Protein AF-A0A8J2PJQ1-F1 (afdb_monomer)

Solvent-accessible surface area (backbone atoms only — not comparable to full-atom values): 4803 Å² total; per-residue (Å²): 139,84,81,88,78,72,59,68,84,63,59,81,41,82,42,67,30,62,43,71,74,45,48,28,69,84,70,50,71,41,71,49,76,50,81,45,81,45,60,62,56,83,53,66,72,58,35,50,54,48,42,78,75,37,53,60,49,56,69,69,57,54,49,49,55,52,30,53,51,51,29,53,54,51,51,55,64,48,46,94

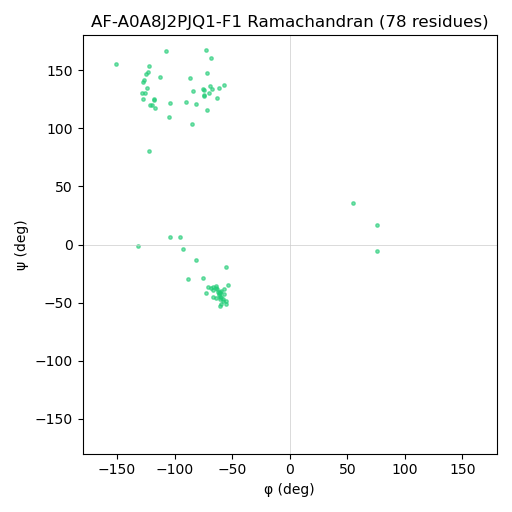Nearest PDB structures (foldseek):
  9bq2-assembly1_A  TM=9.449E-01  e=7.613E-07  Homo sapiens
  1win-assembly1_A  TM=8.452E-01  e=3.519E-07  Mus musculus
  2bs2-assembly1_B  TM=4.431E-01  e=6.431E+00  Wolinella succinogenes
  8rj8-assembly1_C  TM=3.007E-01  e=9.460E+00  Bacillus cereus

Sequence (80 aa):
MVTDVQRLSLEVMTVIPKCEHVETAHGVPLTVTGVAQIKVMRAEDLLRTAAEQFLGVPVNQLKSTVNQTLEGHLRAILGT

Secondary structure (DSSP, 8-state):
----------S-EEE--EEEEEEPTTS-EEEEE--EEE----SHHHHHHHHHHHTTS-HHHHHHHHHHHHHHHHHHHHH-

Organism: NCBI:txid39272

Foldseek 3Di:
DDDDAWDDDQDKDKAWAWDFQQQACVRDGDIDIDIDIDGQDPDPVSVVVCCVVDTNNPPVVVSVVVSVVVNVVVSVVRHD

Radius of gyration: 16.48 Å; Cα contacts (8 Å, |Δi|>4): 92; chains: 1; bounding box: 31×25×54 Å

Structure (mmCIF, N/CA/C/O backbone):
data_AF-A0A8J2PJQ1-F1
#
_entry.id   AF-A0A8J2PJQ1-F1
#
loop_
_atom_site.group_PDB
_atom_site.id
_atom_site.type_symbol
_atom_site.label_atom_id
_atom_site.label_alt_id
_atom_site.label_comp_id
_atom_site.label_asym_id
_atom_site.label_entity_id
_atom_site.label_seq_id
_atom_site.pdbx_PDB_ins_code
_atom_site.Cartn_x
_atom_site.Cartn_y
_atom_site.Cartn_z
_atom_site.occupancy
_atom_site.B_iso_or_equiv
_atom_site.auth_seq_id
_atom_site.auth_comp_id
_atom_site.auth_asym_id
_atom_site.auth_atom_id
_atom_site.pdbx_PDB_model_num
ATOM 1 N N . MET A 1 1 ? -13.409 14.331 31.698 1.00 47.09 1 MET A N 1
ATOM 2 C CA . MET A 1 1 ? -13.152 12.953 31.230 1.00 47.09 1 MET A CA 1
ATOM 3 C C . MET A 1 1 ? -12.840 13.060 29.749 1.00 47.09 1 MET A C 1
ATOM 5 O O . MET A 1 1 ? -13.713 13.494 29.014 1.00 47.09 1 MET A O 1
ATOM 9 N N . VAL A 1 2 ? -11.599 12.814 29.330 1.00 57.53 2 VAL A N 1
ATOM 10 C CA . VAL A 1 2 ? -11.227 12.817 27.907 1.00 57.53 2 VAL A CA 1
ATOM 11 C C . VAL A 1 2 ? -11.062 11.358 27.511 1.00 57.53 2 VAL A C 1
ATOM 13 O O . VAL A 1 2 ? -10.161 10.690 28.005 1.00 57.53 2 VAL A O 1
ATOM 16 N N . THR A 1 3 ? -11.979 10.842 26.701 1.00 67.00 3 THR A N 1
ATOM 17 C CA . THR A 1 3 ? -11.827 9.546 26.040 1.00 67.00 3 THR A CA 1
ATOM 18 C C . THR A 1 3 ? -11.041 9.781 24.759 1.00 67.00 3 THR A C 1
ATOM 20 O O . THR A 1 3 ? -11.575 10.321 23.793 1.00 67.00 3 THR A O 1
ATOM 23 N N . ASP A 1 4 ? -9.762 9.415 24.765 1.00 78.38 4 ASP A N 1
ATOM 24 C CA . ASP A 1 4 ? -8.976 9.346 23.537 1.00 78.38 4 ASP A CA 1
ATOM 25 C C . ASP A 1 4 ? -9.454 8.131 22.728 1.00 78.38 4 ASP A C 1
ATOM 27 O O . ASP A 1 4 ? -9.403 6.996 23.206 1.00 78.38 4 ASP A O 1
ATOM 31 N N . VAL A 1 5 ? -10.021 8.374 21.544 1.00 85.25 5 VAL A N 1
ATOM 32 C CA . VAL A 1 5 ? -10.584 7.330 20.677 1.00 85.25 5 VAL A CA 1
ATOM 33 C C . VAL A 1 5 ? -9.800 7.305 19.379 1.00 85.25 5 VAL A C 1
ATOM 35 O O . VAL A 1 5 ? -9.842 8.251 18.594 1.00 85.25 5 VAL A O 1
ATOM 38 N N . GLN A 1 6 ? -9.153 6.175 19.116 1.00 89.00 6 GLN A N 1
ATOM 39 C CA . GLN A 1 6 ? -8.476 5.923 17.853 1.00 89.00 6 GLN A CA 1
ATOM 40 C C . GLN A 1 6 ? -9.457 5.350 16.828 1.00 89.00 6 GLN A C 1
ATOM 42 O O . GLN A 1 6 ? -10.360 4.580 17.161 1.00 89.00 6 GLN A O 1
ATOM 47 N N . ARG A 1 7 ? -9.299 5.744 15.563 1.00 89.25 7 ARG A N 1
ATOM 48 C CA . ARG A 1 7 ? -10.180 5.335 14.464 1.00 89.25 7 ARG A CA 1
ATOM 49 C C . ARG A 1 7 ? -9.355 4.749 13.330 1.00 89.25 7 ARG A C 1
ATOM 51 O O . ARG A 1 7 ? -8.296 5.273 13.005 1.00 89.25 7 ARG A O 1
ATOM 58 N N . LEU A 1 8 ? -9.886 3.703 12.707 1.00 92.69 8 LEU A N 1
ATOM 59 C CA . LEU A 1 8 ? -9.389 3.143 11.456 1.00 92.69 8 LEU A CA 1
ATOM 60 C C . LEU A 1 8 ? -10.510 3.245 10.421 1.00 92.69 8 LEU A C 1
ATOM 62 O O . LEU A 1 8 ? -11.595 2.702 10.631 1.00 92.69 8 LEU A O 1
ATOM 66 N N . SER A 1 9 ? -10.270 3.962 9.322 1.00 90.56 9 SER A N 1
ATOM 67 C CA . SER A 1 9 ? -11.253 4.025 8.239 1.00 90.56 9 SER A CA 1
ATOM 68 C C . SER A 1 9 ? -11.257 2.716 7.450 1.00 90.56 9 SER A C 1
ATOM 70 O O . SER A 1 9 ? -10.205 2.212 7.058 1.00 90.56 9 SER A O 1
ATOM 72 N N . LEU A 1 10 ? -12.455 2.185 7.202 1.00 93.88 10 LEU A N 1
ATOM 73 C CA . LEU A 1 10 ? -12.692 1.022 6.336 1.00 93.88 10 LEU A CA 1
ATOM 74 C C . LEU A 1 10 ? -13.279 1.430 4.977 1.00 93.88 10 LEU A C 1
ATOM 76 O O . LEU A 1 10 ? -13.715 0.576 4.199 1.00 93.88 10 LEU A O 1
ATOM 80 N N . GLU A 1 11 ? -13.359 2.733 4.722 1.00 93.94 11 GLU A N 1
ATOM 81 C CA . GLU A 1 11 ? -13.851 3.272 3.464 1.00 93.94 11 GLU A CA 1
ATOM 82 C C . GLU A 1 11 ? -12.875 2.974 2.326 1.00 93.94 11 GLU A C 1
ATOM 84 O O . GLU A 1 11 ? -11.694 2.673 2.527 1.00 93.94 11 GLU A O 1
ATOM 89 N N . VAL A 1 12 ? -13.395 3.056 1.104 1.00 95.88 12 VAL A N 1
ATOM 90 C CA . VAL A 1 12 ? -12.557 2.971 -0.085 1.00 95.88 12 VAL A CA 1
ATOM 91 C C . VAL A 1 12 ? -11.700 4.232 -0.176 1.00 95.88 12 VAL A C 1
ATOM 93 O O . VAL A 1 12 ? -12.171 5.349 0.026 1.00 95.88 12 VAL A O 1
ATOM 96 N N . MET A 1 13 ? -10.429 4.041 -0.496 1.00 95.06 13 MET A N 1
ATOM 97 C CA . MET A 1 13 ? -9.436 5.087 -0.650 1.00 95.06 13 MET A CA 1
ATOM 98 C C . MET A 1 13 ? -8.809 4.998 -2.038 1.00 95.06 13 MET A C 1
ATOM 100 O O . MET A 1 13 ? -8.392 3.926 -2.472 1.00 95.06 13 MET A O 1
ATOM 104 N N . THR A 1 14 ? -8.675 6.141 -2.702 1.00 95.50 14 THR A N 1
ATOM 105 C CA . THR A 1 14 ? -7.893 6.257 -3.936 1.00 95.50 14 THR A CA 1
ATOM 106 C C . THR A 1 14 ? -6.418 6.463 -3.605 1.00 95.50 14 THR A C 1
ATOM 108 O O . THR A 1 14 ? -6.084 7.344 -2.805 1.00 95.50 14 THR A O 1
ATOM 111 N N . VAL A 1 15 ? -5.545 5.705 -4.263 1.00 95.69 15 VAL A N 1
ATOM 112 C CA . VAL A 1 15 ? -4.095 5.932 -4.314 1.00 95.69 15 VAL A CA 1
ATOM 113 C C . VAL A 1 15 ? -3.648 6.012 -5.774 1.00 95.69 15 VAL A C 1
ATOM 115 O O . VAL A 1 15 ? -4.245 5.385 -6.653 1.00 95.69 15 VAL A O 1
ATOM 118 N N . ILE A 1 16 ? -2.637 6.834 -6.041 1.00 95.19 16 ILE A N 1
ATOM 119 C CA . ILE A 1 16 ? -2.156 7.140 -7.392 1.00 95.19 16 ILE A CA 1
ATOM 120 C C . ILE A 1 16 ? -0.675 6.758 -7.433 1.00 95.19 16 ILE A C 1
ATOM 122 O O . ILE A 1 16 ? 0.177 7.629 -7.244 1.00 95.19 16 ILE A O 1
ATOM 126 N N . PRO A 1 17 ? -0.357 5.463 -7.601 1.00 94.88 17 PRO A N 1
ATOM 127 C CA . PRO A 1 17 ? 1.028 5.032 -7.642 1.00 94.88 17 PRO A CA 1
ATOM 128 C C . PRO A 1 17 ? 1.695 5.568 -8.904 1.00 94.88 17 PRO A C 1
ATOM 130 O O . PRO A 1 17 ? 1.137 5.483 -10.006 1.00 94.88 17 PRO A O 1
ATOM 133 N N . LYS A 1 18 ? 2.893 6.125 -8.736 1.00 93.62 18 LYS A N 1
ATOM 134 C CA . LYS A 1 18 ? 3.661 6.716 -9.826 1.00 93.62 18 LYS A CA 1
ATOM 135 C C . LYS A 1 18 ? 5.067 6.139 -9.837 1.00 93.62 18 LYS A C 1
ATOM 137 O O . LYS A 1 18 ? 5.760 6.099 -8.829 1.00 93.62 18 LYS A O 1
ATOM 142 N N . CYS A 1 19 ? 5.510 5.697 -11.002 1.00 90.62 19 CYS A N 1
ATOM 143 C CA . CYS A 1 19 ? 6.876 5.251 -11.223 1.00 90.62 19 CYS A CA 1
ATOM 144 C C . CYS A 1 19 ? 7.477 6.116 -12.323 1.00 90.62 19 CYS A C 1
ATOM 146 O O . CYS A 1 19 ? 6.946 6.156 -13.428 1.00 90.62 19 CYS A O 1
ATOM 148 N N . GLU A 1 20 ? 8.559 6.823 -12.014 1.00 90.50 20 GLU A N 1
ATOM 149 C CA . GLU A 1 20 ? 9.262 7.691 -12.960 1.00 90.50 20 GLU A CA 1
ATOM 150 C C . GLU 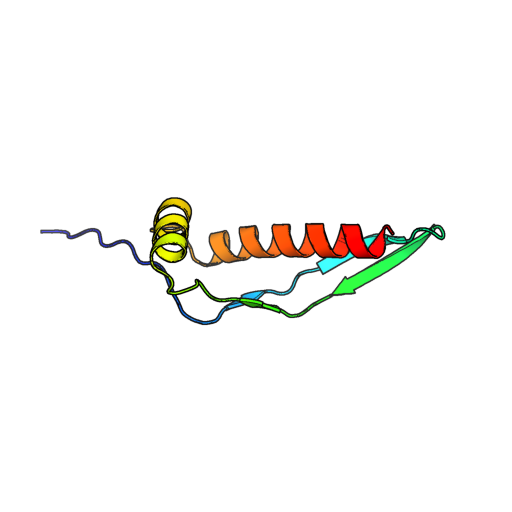A 1 20 ? 10.636 7.114 -13.268 1.00 90.50 20 GLU A C 1
ATOM 152 O O . GLU A 1 20 ? 11.292 6.589 -12.366 1.00 90.50 20 GLU A O 1
ATOM 157 N N . HIS A 1 21 ? 11.076 7.262 -14.518 1.00 85.56 21 HIS A N 1
ATOM 158 C CA . HIS A 1 21 ? 12.413 6.860 -14.966 1.00 85.56 21 HIS A CA 1
ATOM 159 C C . HIS A 1 21 ? 12.743 5.388 -14.671 1.00 85.56 21 HIS A C 1
ATOM 161 O O . HIS A 1 21 ? 13.878 5.056 -14.336 1.00 85.56 21 HIS A O 1
ATOM 167 N N . VAL A 1 22 ? 11.753 4.497 -14.770 1.00 87.12 22 VAL A N 1
ATOM 168 C CA . VAL A 1 22 ? 12.007 3.060 -14.647 1.00 87.12 22 VAL A CA 1
ATOM 169 C C . VAL A 1 22 ? 12.504 2.554 -15.992 1.00 87.12 22 VAL A C 1
ATOM 171 O O . VAL A 1 22 ? 11.811 2.694 -17.000 1.00 87.12 22 VAL A O 1
ATOM 174 N N . GLU A 1 23 ? 13.709 1.993 -16.013 1.00 87.19 23 GLU A N 1
ATOM 175 C CA . GLU A 1 23 ? 14.240 1.322 -17.194 1.00 87.19 23 GLU A CA 1
ATOM 176 C C . GLU A 1 23 ? 13.548 -0.027 -17.377 1.00 87.19 23 GLU A C 1
ATOM 178 O O . GLU A 1 23 ? 13.459 -0.837 -16.455 1.00 87.19 23 GLU A O 1
ATOM 183 N N . THR A 1 24 ? 13.046 -0.251 -18.585 1.00 85.31 24 THR A N 1
ATOM 184 C CA . THR A 1 24 ? 12.561 -1.567 -19.009 1.00 85.31 24 THR A CA 1
ATOM 185 C C . THR A 1 24 ? 13.717 -2.533 -19.246 1.00 85.31 24 THR A C 1
ATOM 187 O O . THR A 1 24 ? 14.861 -2.106 -19.407 1.00 85.31 24 THR A O 1
ATOM 190 N N . ALA A 1 25 ? 13.428 -3.830 -19.390 1.00 82.56 25 ALA A N 1
ATOM 191 C CA . ALA A 1 25 ? 14.433 -4.837 -19.755 1.00 82.56 25 ALA A CA 1
ATOM 192 C C . ALA A 1 25 ? 15.192 -4.532 -21.068 1.00 82.56 25 ALA A C 1
ATOM 194 O O . ALA A 1 25 ? 16.284 -5.048 -21.297 1.00 82.56 25 ALA A O 1
ATOM 195 N N . HIS A 1 26 ? 14.642 -3.667 -21.926 1.00 84.31 26 HIS A N 1
ATOM 196 C CA . HIS A 1 26 ? 15.272 -3.210 -23.167 1.00 84.31 26 HIS A CA 1
ATOM 197 C C . HIS A 1 26 ? 16.025 -1.873 -23.029 1.00 84.31 26 HIS A C 1
ATOM 199 O O . HIS A 1 26 ? 16.465 -1.320 -24.035 1.00 84.31 26 HIS A O 1
ATOM 205 N N . GLY A 1 27 ? 16.162 -1.333 -21.812 1.00 86.25 27 GLY A N 1
ATOM 206 C CA . GLY A 1 27 ? 16.862 -0.072 -21.542 1.00 86.25 27 GLY A CA 1
ATOM 207 C C . GLY A 1 27 ? 16.078 1.183 -21.933 1.00 86.25 27 GLY A C 1
ATOM 208 O O . GLY A 1 27 ? 16.657 2.257 -22.068 1.00 86.25 27 GLY A O 1
ATOM 209 N N . VAL A 1 28 ? 14.762 1.071 -22.146 1.00 89.62 28 VAL A N 1
ATOM 210 C CA . VAL A 1 28 ? 13.907 2.227 -22.461 1.00 89.62 28 VAL A CA 1
ATOM 211 C C . VAL A 1 28 ? 13.360 2.814 -21.156 1.00 89.62 28 VAL A C 1
ATOM 213 O O . VAL A 1 28 ? 12.690 2.073 -20.429 1.00 89.62 28 VAL A O 1
ATOM 216 N N . PRO A 1 29 ? 13.599 4.105 -20.851 1.00 89.88 29 PRO A N 1
ATOM 217 C CA . PRO A 1 29 ? 13.055 4.749 -19.662 1.00 89.88 29 PRO A CA 1
ATOM 218 C C . PRO A 1 29 ? 11.559 5.028 -19.836 1.00 89.88 29 PRO A C 1
ATOM 220 O O . PRO A 1 29 ? 11.142 5.667 -20.804 1.00 89.88 29 PRO A O 1
ATOM 223 N N . LEU A 1 30 ? 10.752 4.583 -18.874 1.00 90.19 30 LEU A N 1
ATOM 224 C CA . LEU A 1 30 ? 9.309 4.798 -18.849 1.00 90.19 30 LEU A CA 1
ATOM 225 C C . LEU A 1 30 ? 8.861 5.508 -17.571 1.00 90.19 30 LEU A C 1
ATOM 227 O O . LEU A 1 30 ? 9.408 5.310 -16.482 1.00 90.19 30 LEU A O 1
ATOM 231 N N . THR A 1 31 ? 7.801 6.300 -17.723 1.00 91.75 31 THR A N 1
ATOM 232 C CA . THR A 1 31 ? 7.040 6.875 -16.615 1.00 91.75 31 THR A CA 1
ATOM 233 C C . THR A 1 31 ? 5.614 6.354 -16.682 1.00 91.75 31 THR A C 1
ATOM 235 O O . THR A 1 31 ? 4.942 6.497 -17.703 1.00 91.75 31 THR A O 1
ATOM 238 N N . VAL A 1 32 ? 5.150 5.751 -15.591 1.00 90.94 32 VAL A N 1
ATOM 239 C CA . VAL A 1 32 ? 3.828 5.131 -15.482 1.00 90.94 32 VAL A CA 1
ATOM 240 C C . VAL A 1 32 ? 3.095 5.716 -14.286 1.00 90.94 32 VAL A C 1
ATOM 242 O O . VAL A 1 32 ? 3.624 5.759 -13.176 1.00 90.94 32 VAL A O 1
ATOM 245 N N . THR A 1 33 ? 1.852 6.129 -14.518 1.00 93.44 33 THR A N 1
ATOM 246 C CA . THR A 1 33 ? 0.924 6.573 -13.477 1.00 93.44 33 THR A CA 1
ATOM 247 C C . THR A 1 33 ? -0.274 5.638 -13.472 1.00 93.44 33 THR A C 1
ATOM 249 O O . THR A 1 33 ? -0.918 5.449 -14.504 1.00 93.44 33 THR A O 1
ATOM 252 N N . GLY A 1 34 ? -0.572 5.057 -12.315 1.00 91.44 34 GLY A N 1
ATOM 253 C CA . GLY A 1 34 ? -1.750 4.224 -12.102 1.00 91.44 34 GLY A CA 1
ATOM 254 C C . GLY A 1 34 ? -2.802 4.924 -11.248 1.00 91.44 34 GLY A C 1
ATOM 255 O O . GLY A 1 34 ? -2.533 5.917 -10.576 1.00 91.44 34 GLY A O 1
ATOM 256 N N . VAL A 1 35 ? -4.007 4.361 -11.232 1.00 95.50 35 VAL A N 1
ATOM 257 C CA . VAL A 1 35 ? -5.046 4.696 -10.253 1.00 95.50 35 VAL A CA 1
ATOM 258 C C . VAL A 1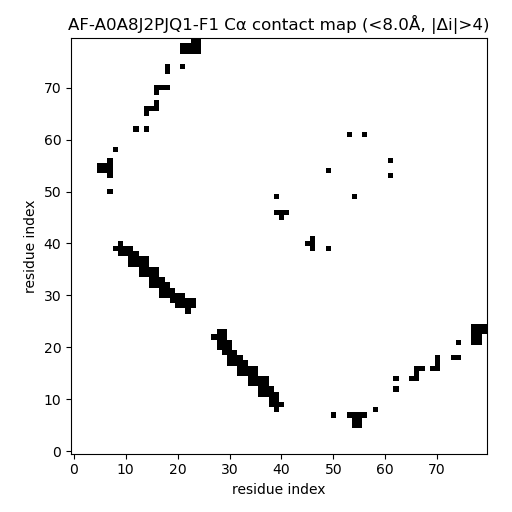 35 ? -5.508 3.393 -9.625 1.00 95.50 35 VAL A C 1
ATOM 260 O O . VAL A 1 35 ? -5.916 2.477 -10.336 1.00 95.50 35 VAL A O 1
ATOM 263 N N . ALA A 1 36 ? -5.455 3.308 -8.299 1.00 95.62 36 ALA A N 1
ATOM 264 C CA . ALA A 1 36 ? -5.915 2.143 -7.560 1.00 95.62 36 ALA A CA 1
ATOM 265 C C . ALA A 1 36 ? -6.908 2.549 -6.468 1.00 95.62 36 ALA A C 1
ATOM 267 O O . ALA A 1 36 ? -6.744 3.560 -5.784 1.00 95.62 36 ALA A O 1
ATOM 268 N N . GLN A 1 37 ? -7.948 1.735 -6.317 1.00 96.06 37 GLN A N 1
ATOM 269 C CA . GLN A 1 37 ? -8.921 1.833 -5.234 1.00 96.06 37 GLN A CA 1
ATOM 270 C C . GLN A 1 37 ? -8.617 0.730 -4.225 1.00 96.06 37 GLN A C 1
ATOM 27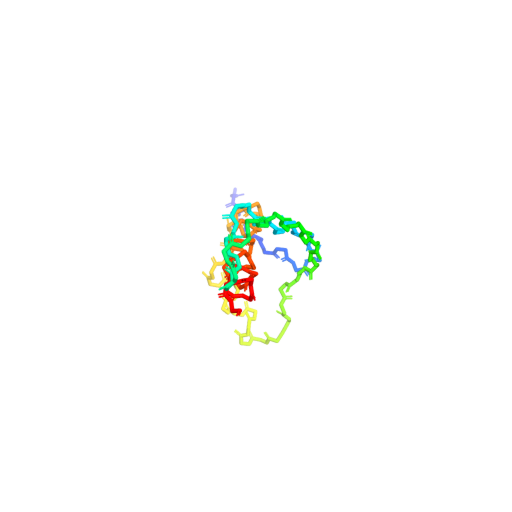2 O O . GLN A 1 37 ? -8.615 -0.449 -4.577 1.00 96.06 37 GLN A O 1
ATOM 277 N N . ILE A 1 38 ? -8.363 1.107 -2.978 1.00 94.88 38 ILE A N 1
ATOM 278 C CA . ILE A 1 38 ? -8.014 0.182 -1.896 1.00 94.88 38 ILE A CA 1
ATOM 279 C C . ILE A 1 38 ? -9.002 0.324 -0.741 1.00 94.88 38 ILE A C 1
ATOM 281 O O . ILE A 1 38 ? -9.588 1.384 -0.540 1.00 94.88 38 ILE A O 1
ATOM 285 N N . LYS A 1 39 ? -9.181 -0.735 0.045 1.00 95.44 39 LYS A N 1
ATOM 286 C CA . LYS A 1 39 ? -9.928 -0.694 1.307 1.00 95.44 39 LYS A CA 1
ATOM 287 C C . LYS A 1 39 ? -9.381 -1.735 2.272 1.00 95.44 39 LYS A C 1
ATOM 289 O O . LYS A 1 39 ? -8.851 -2.758 1.838 1.00 95.44 39 LYS A O 1
ATOM 294 N N . VAL A 1 40 ? -9.576 -1.508 3.565 1.00 95.19 40 VAL A N 1
ATOM 295 C CA . VAL A 1 40 ? -9.277 -2.514 4.588 1.00 95.19 40 VAL A CA 1
ATOM 296 C C . VAL A 1 40 ? -10.292 -3.657 4.480 1.00 95.19 40 VAL A C 1
ATOM 298 O O . VAL A 1 40 ? -11.503 -3.432 4.383 1.00 95.19 40 VAL A O 1
ATOM 301 N N . MET A 1 41 ? -9.803 -4.897 4.450 1.00 94.94 41 MET A N 1
ATOM 302 C CA . MET A 1 41 ? -10.662 -6.080 4.408 1.00 94.94 41 MET A CA 1
ATOM 303 C C . MET A 1 41 ? -11.352 -6.304 5.758 1.00 94.94 41 MET A C 1
ATOM 305 O O . MET A 1 41 ? -10.801 -6.006 6.809 1.00 94.94 41 MET A O 1
ATOM 309 N N . ARG A 1 42 ? -12.576 -6.844 5.723 1.00 93.25 42 ARG A N 1
ATOM 310 C CA . ARG A 1 42 ? -13.400 -7.076 6.924 1.00 93.25 42 ARG A CA 1
ATOM 311 C C . ARG A 1 42 ? -13.239 -8.470 7.535 1.00 93.25 42 ARG A C 1
ATOM 313 O O . ARG A 1 42 ? -13.872 -8.743 8.547 1.00 93.25 42 ARG A O 1
ATOM 320 N N . ALA A 1 43 ? -12.462 -9.354 6.907 1.00 96.62 43 ALA A N 1
ATOM 321 C CA . ALA A 1 43 ? -12.161 -10.663 7.482 1.00 96.62 43 ALA A CA 1
ATOM 322 C C . ALA A 1 43 ? -11.420 -10.465 8.811 1.00 96.62 43 ALA A C 1
ATOM 324 O O . ALA A 1 43 ? -10.517 -9.634 8.866 1.00 96.62 43 ALA A O 1
ATOM 325 N N . GLU A 1 44 ? -11.814 -11.193 9.856 1.00 94.31 44 GLU A N 1
ATOM 326 C CA . GLU A 1 44 ? -11.390 -10.918 11.236 1.00 94.31 44 GLU A CA 1
ATOM 327 C C . GLU A 1 44 ? -9.866 -10.888 11.394 1.00 94.31 44 GLU A C 1
ATOM 329 O O . GLU A 1 44 ? -9.328 -9.909 11.912 1.00 94.31 44 GLU A O 1
ATOM 334 N N . ASP A 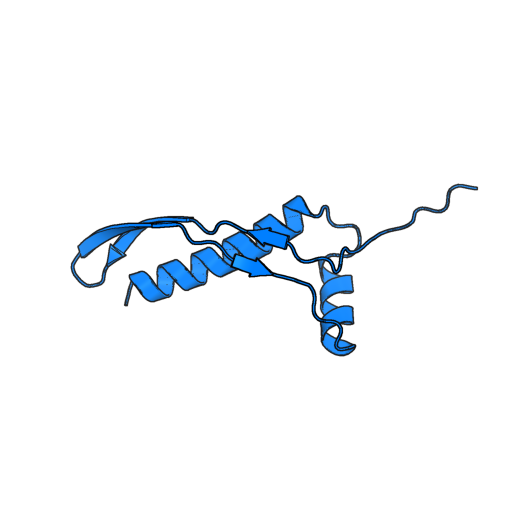1 45 ? -9.171 -11.895 10.861 1.00 95.88 45 ASP A N 1
ATOM 335 C CA . ASP A 1 45 ? -7.709 -11.985 10.936 1.00 95.88 45 ASP A CA 1
ATOM 336 C C . ASP A 1 45 ? -7.027 -10.797 10.242 1.00 95.88 45 ASP A C 1
ATOM 338 O O . ASP A 1 45 ? -6.120 -10.178 10.792 1.00 95.88 45 ASP A O 1
ATOM 342 N N . LEU A 1 46 ? -7.516 -10.409 9.060 1.00 95.31 46 LEU A N 1
ATOM 343 C CA . LEU A 1 46 ? -6.961 -9.289 8.294 1.00 95.31 46 LEU A CA 1
ATOM 344 C C . LEU A 1 46 ? -7.273 -7.936 8.938 1.00 95.31 46 LEU A C 1
ATOM 346 O O . LEU A 1 46 ? -6.446 -7.025 8.904 1.00 95.31 46 LEU A O 1
ATOM 350 N N . LEU A 1 47 ? -8.464 -7.794 9.519 1.00 95.81 47 LEU A N 1
ATOM 351 C CA . LEU A 1 47 ? -8.878 -6.580 10.210 1.00 95.81 47 LEU A CA 1
ATOM 352 C C . LEU A 1 47 ? -8.070 -6.385 11.496 1.00 95.81 47 LEU A C 1
ATOM 354 O O . LEU A 1 47 ? -7.692 -5.255 11.800 1.00 95.81 47 LEU A O 1
ATOM 358 N N . ARG A 1 48 ? -7.763 -7.473 12.214 1.00 95.94 48 ARG A N 1
ATOM 359 C CA . ARG A 1 48 ? -6.872 -7.460 13.379 1.00 95.94 48 ARG A CA 1
ATOM 360 C C . ARG A 1 48 ? -5.484 -6.961 12.996 1.00 95.94 48 ARG A C 1
ATOM 362 O O . ARG A 1 48 ? -5.020 -5.994 13.590 1.00 95.94 48 ARG A O 1
ATOM 369 N N . THR A 1 49 ? -4.877 -7.530 11.955 1.00 95.94 49 THR A N 1
ATOM 370 C CA . THR A 1 49 ? -3.564 -7.078 11.465 1.00 95.94 49 THR A CA 1
ATOM 371 C C . THR A 1 49 ? -3.595 -5.617 11.010 1.00 95.94 49 THR A C 1
ATOM 373 O O . THR A 1 49 ? -2.701 -4.839 11.337 1.00 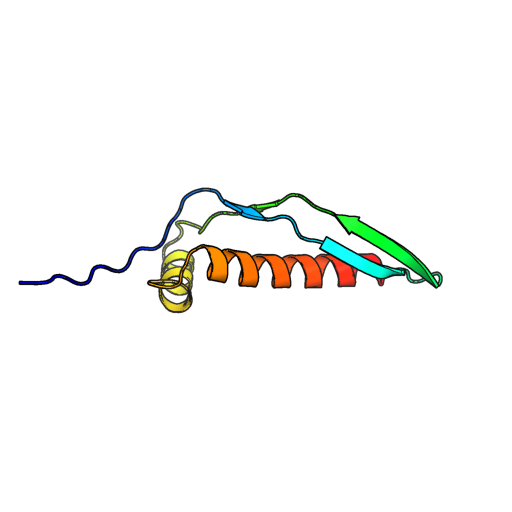95.94 49 THR A O 1
ATOM 376 N N . ALA A 1 50 ? -4.647 -5.198 10.301 1.00 95.06 50 ALA A N 1
ATOM 377 C CA . ALA A 1 50 ? -4.794 -3.807 9.881 1.00 95.06 50 ALA A CA 1
ATOM 378 C C . ALA A 1 50 ? -4.948 -2.847 11.073 1.00 95.06 50 ALA A C 1
ATOM 380 O O . ALA A 1 50 ? -4.406 -1.744 11.040 1.00 95.06 50 ALA A O 1
ATOM 381 N N . ALA A 1 51 ? -5.660 -3.252 12.127 1.00 94.94 51 ALA A N 1
ATOM 382 C CA . ALA A 1 51 ? -5.775 -2.473 13.353 1.00 94.94 51 ALA A CA 1
ATOM 383 C C . ALA A 1 51 ? -4.430 -2.383 14.089 1.00 94.94 51 ALA A C 1
ATOM 385 O O . ALA A 1 51 ? -4.027 -1.291 14.467 1.00 94.94 51 ALA A O 1
ATOM 386 N N . GLU A 1 52 ? -3.697 -3.486 14.228 1.00 94.94 52 GLU A N 1
ATOM 387 C CA . GLU A 1 52 ? -2.361 -3.486 14.843 1.00 94.94 52 GLU A CA 1
ATOM 388 C C . GLU A 1 52 ? -1.393 -2.539 14.123 1.00 94.94 52 GLU A C 1
ATOM 390 O O . GLU A 1 52 ? -0.603 -1.848 14.762 1.00 94.94 52 GLU A O 1
ATOM 395 N N . GLN A 1 53 ? -1.477 -2.479 12.794 1.00 93.88 53 GLN A N 1
ATOM 396 C CA . GLN A 1 53 ? -0.542 -1.713 11.977 1.00 93.88 53 GLN A CA 1
ATOM 397 C C . GLN A 1 53 ? -0.962 -0.251 11.758 1.00 93.88 53 GLN A C 1
ATOM 399 O O . GLN A 1 53 ? -0.100 0.609 11.572 1.00 93.88 53 GLN A O 1
ATOM 404 N N . PHE A 1 54 ? -2.267 0.047 11.754 1.00 94.81 54 PHE A N 1
ATOM 405 C CA . PHE A 1 54 ? -2.784 1.348 11.319 1.00 94.81 54 PHE A CA 1
ATOM 406 C C . PHE A 1 54 ? -3.801 2.009 12.262 1.00 94.81 54 PHE A C 1
ATOM 408 O O . PHE A 1 54 ? -4.258 3.116 11.965 1.00 94.81 54 PHE A O 1
ATOM 415 N N . LEU A 1 55 ? -4.186 1.399 13.389 1.00 94.44 55 LEU A N 1
ATOM 416 C CA . LEU A 1 55 ? -5.087 2.055 14.343 1.00 94.44 55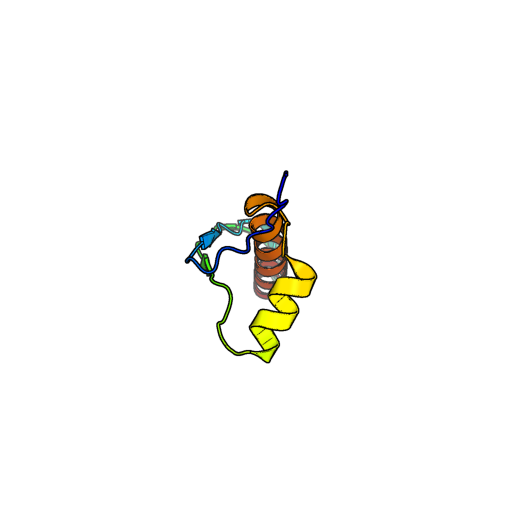 LEU A CA 1
ATOM 417 C C . LEU A 1 55 ? -4.420 3.312 14.922 1.00 94.44 55 LEU A C 1
ATOM 419 O O . LEU A 1 55 ? -3.294 3.274 15.407 1.00 94.44 55 LEU A O 1
ATOM 423 N N . GLY A 1 56 ? -5.107 4.453 14.822 1.00 90.56 56 GLY A N 1
ATOM 424 C CA . GLY A 1 56 ? -4.564 5.746 15.253 1.00 90.56 56 GLY A CA 1
ATOM 425 C C . GLY A 1 56 ? -3.533 6.355 14.292 1.00 90.56 56 GLY A C 1
ATOM 426 O O . GLY A 1 56 ? -3.152 7.510 14.475 1.00 90.56 56 GLY A O 1
ATOM 427 N N . VAL A 1 57 ? -3.129 5.639 13.238 1.00 92.31 57 VAL A N 1
ATOM 428 C CA . VAL A 1 57 ? -2.261 6.177 12.185 1.00 92.31 57 VAL A CA 1
ATOM 429 C C . VAL A 1 57 ? -3.078 7.111 11.282 1.00 92.31 57 VAL A C 1
ATOM 431 O O . VAL A 1 57 ? -4.178 6.749 10.849 1.00 92.31 57 VAL A O 1
ATOM 434 N N . PRO A 1 58 ? -2.569 8.311 10.941 1.00 93.12 58 PRO A N 1
ATOM 435 C CA . PRO A 1 58 ? -3.244 9.196 10.001 1.00 93.12 58 PRO A CA 1
ATOM 436 C C . PRO A 1 58 ? -3.478 8.513 8.648 1.00 93.12 58 PRO A C 1
ATOM 438 O O . PRO A 1 58 ? -2.572 7.903 8.079 1.00 93.12 58 PRO A O 1
ATOM 441 N N . VAL A 1 59 ? -4.670 8.689 8.070 1.00 91.19 59 VAL A N 1
ATOM 442 C CA . VAL A 1 59 ? -5.053 8.071 6.783 1.00 91.19 59 VAL A CA 1
ATOM 443 C C . VAL A 1 59 ? -4.049 8.374 5.664 1.00 91.19 59 VAL A C 1
ATOM 445 O O . VAL A 1 59 ? -3.782 7.520 4.823 1.00 91.19 59 VAL A O 1
ATOM 448 N N . ASN A 1 60 ? -3.448 9.567 5.658 1.00 92.94 60 ASN A N 1
ATOM 449 C CA . ASN A 1 60 ? -2.424 9.936 4.676 1.00 92.94 60 ASN A CA 1
ATOM 450 C C . ASN A 1 60 ? -1.159 9.074 4.790 1.00 92.94 60 ASN A C 1
ATOM 452 O O . ASN A 1 60 ? -0.557 8.736 3.774 1.00 92.94 60 ASN A O 1
ATOM 456 N N . GLN A 1 61 ? -0.775 8.691 6.008 1.00 94.25 61 GLN A N 1
ATOM 457 C CA . GLN A 1 61 ? 0.380 7.833 6.241 1.00 94.25 61 GLN A CA 1
ATOM 458 C C . GLN A 1 61 ? 0.084 6.390 5.819 1.00 94.25 61 GLN A C 1
ATOM 460 O O . GLN A 1 61 ? 0.897 5.805 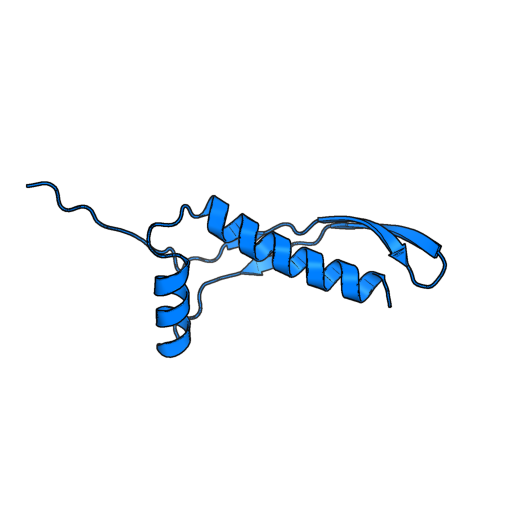5.112 1.00 94.25 61 GLN A O 1
ATOM 465 N N . LEU A 1 62 ? -1.114 5.870 6.121 1.00 94.19 62 LEU A N 1
ATOM 466 C CA . LEU A 1 62 ? -1.585 4.585 5.581 1.00 94.19 62 LEU A CA 1
ATOM 467 C C . LEU A 1 62 ? -1.543 4.588 4.046 1.00 94.19 62 LEU A C 1
ATOM 469 O O . LEU A 1 62 ? -0.960 3.689 3.440 1.00 94.19 62 LEU A O 1
ATOM 473 N N . LYS A 1 63 ? -2.120 5.616 3.405 1.00 94.75 63 LYS A N 1
ATOM 474 C CA . LYS A 1 63 ? -2.104 5.764 1.941 1.00 94.75 63 LYS A CA 1
ATOM 475 C C . LYS A 1 63 ? -0.683 5.774 1.390 1.00 94.75 63 LYS A C 1
ATOM 477 O O . LYS A 1 63 ? -0.444 5.120 0.384 1.00 94.75 63 LYS A O 1
ATOM 482 N N . SER A 1 64 ? 0.241 6.475 2.047 1.00 94.94 64 SER A N 1
ATOM 483 C CA . SER A 1 64 ? 1.653 6.518 1.655 1.00 94.94 64 SER A CA 1
ATOM 484 C C . SER A 1 64 ? 2.293 5.129 1.685 1.00 94.94 64 SER A C 1
ATOM 486 O O . SER A 1 64 ? 2.895 4.709 0.699 1.00 94.94 64 SER A O 1
ATOM 488 N N . THR A 1 65 ? 2.081 4.369 2.766 1.00 95.19 65 THR A N 1
ATOM 489 C CA . THR A 1 65 ? 2.576 2.991 2.885 1.00 95.19 65 THR A CA 1
ATOM 490 C C . THR A 1 65 ? 2.052 2.107 1.758 1.00 95.19 65 THR A C 1
ATOM 492 O O . THR A 1 65 ? 2.837 1.435 1.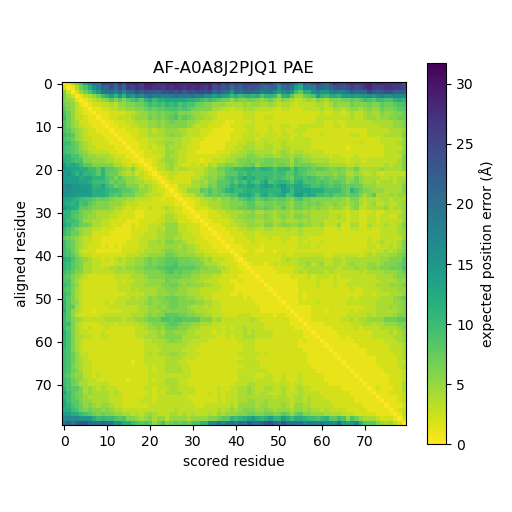093 1.00 95.19 65 THR A O 1
ATOM 495 N N . VAL A 1 66 ? 0.742 2.137 1.492 1.00 95.19 66 VAL A N 1
ATOM 496 C CA . VAL A 1 66 ? 0.159 1.323 0.414 1.00 95.19 66 VAL A CA 1
ATOM 497 C C . VAL A 1 66 ? 0.647 1.784 -0.959 1.00 95.19 66 VAL A C 1
ATOM 499 O O . VAL A 1 66 ? 0.936 0.953 -1.818 1.00 95.19 66 VAL A O 1
ATOM 502 N N . ASN A 1 67 ? 0.784 3.094 -1.168 1.00 95.62 67 ASN A N 1
ATOM 503 C CA . ASN A 1 67 ? 1.294 3.651 -2.415 1.00 95.62 67 ASN A CA 1
ATOM 504 C C . ASN A 1 67 ? 2.725 3.173 -2.701 1.00 95.62 67 ASN A C 1
ATOM 506 O O . ASN A 1 67 ? 2.996 2.702 -3.801 1.00 95.62 67 ASN A O 1
ATOM 510 N N . GLN A 1 68 ? 3.604 3.192 -1.696 1.00 94.62 68 GLN A N 1
ATOM 511 C CA . GLN A 1 68 ? 4.973 2.685 -1.811 1.00 94.62 68 GLN A CA 1
ATOM 512 C C . GLN A 1 68 ? 5.007 1.191 -2.163 1.00 94.62 68 GLN A C 1
ATOM 514 O O . GLN A 1 68 ? 5.812 0.772 -2.997 1.00 94.62 68 GLN A O 1
ATOM 519 N N . THR A 1 69 ? 4.124 0.379 -1.570 1.00 95.31 69 THR A N 1
ATOM 520 C CA . THR A 1 69 ? 3.990 -1.033 -1.949 1.00 95.31 69 THR A CA 1
ATOM 521 C C . THR A 1 69 ? 3.599 -1.155 -3.421 1.00 95.31 69 THR A C 1
ATOM 523 O O . THR A 1 69 ? 4.310 -1.804 -4.183 1.00 95.31 69 THR A O 1
ATOM 526 N N . LEU A 1 70 ? 2.530 -0.486 -3.861 1.00 95.44 70 LEU A N 1
ATOM 527 C CA . LEU A 1 70 ? 2.071 -0.555 -5.254 1.00 95.44 70 LEU A CA 1
ATOM 528 C C . LEU A 1 70 ? 3.134 -0.083 -6.257 1.00 95.44 70 LEU A C 1
ATOM 530 O O . LEU A 1 70 ? 3.311 -0.717 -7.294 1.00 95.44 70 LEU A O 1
ATOM 534 N N . GLU A 1 71 ? 3.877 0.977 -5.944 1.00 93.81 71 GLU A N 1
ATOM 535 C CA . GLU A 1 71 ? 5.002 1.443 -6.763 1.00 93.81 71 GLU A CA 1
ATOM 536 C C . GLU A 1 71 ? 6.135 0.416 -6.841 1.00 93.81 71 GLU A C 1
ATOM 538 O O . GLU A 1 71 ? 6.733 0.230 -7.900 1.00 93.81 71 GLU A O 1
ATOM 543 N N . GLY A 1 72 ? 6.429 -0.284 -5.742 1.00 92.69 72 GLY A N 1
ATOM 544 C CA . GLY A 1 72 ? 7.374 -1.401 -5.737 1.00 92.69 72 GLY A CA 1
ATOM 545 C C . GLY A 1 72 ? 6.961 -2.508 -6.710 1.00 92.69 72 GLY A C 1
ATOM 546 O O . GLY A 1 72 ? 7.771 -2.938 -7.531 1.00 92.69 72 GLY A O 1
ATOM 547 N N . HIS A 1 73 ? 5.688 -2.907 -6.674 1.00 92.38 73 HIS A N 1
ATOM 548 C CA . HIS A 1 73 ? 5.135 -3.902 -7.597 1.00 92.38 73 HIS A CA 1
ATOM 549 C C . HIS A 1 73 ? 5.164 -3.421 -9.056 1.00 92.38 73 HIS A C 1
ATOM 551 O O . HIS A 1 73 ? 5.600 -4.165 -9.930 1.00 92.38 73 HIS A O 1
ATOM 557 N N . LEU A 1 74 ? 4.750 -2.179 -9.328 1.00 90.44 74 LEU A N 1
ATOM 558 C CA . LEU A 1 74 ? 4.783 -1.605 -10.678 1.00 90.44 74 LEU A CA 1
ATOM 559 C C . LEU A 1 74 ? 6.204 -1.564 -11.240 1.00 90.44 74 LEU A C 1
ATOM 561 O O . LEU A 1 74 ? 6.420 -1.971 -12.376 1.00 90.44 74 LEU A O 1
ATOM 565 N N . ARG A 1 75 ? 7.185 -1.131 -10.443 1.00 90.38 75 ARG A N 1
ATOM 566 C CA . ARG A 1 75 ? 8.590 -1.112 -10.862 1.00 90.38 75 ARG A CA 1
ATOM 567 C C . ARG A 1 75 ? 9.110 -2.513 -11.181 1.00 90.38 75 ARG A C 1
ATOM 569 O O . ARG A 1 75 ? 9.810 -2.668 -12.173 1.00 90.38 75 ARG A O 1
ATOM 576 N N . ALA A 1 76 ? 8.756 -3.517 -10.377 1.00 90.00 76 ALA A N 1
ATOM 577 C CA . ALA A 1 76 ? 9.150 -4.902 -10.636 1.00 90.00 76 ALA A CA 1
ATOM 578 C C . ALA A 1 76 ? 8.576 -5.428 -11.963 1.00 90.00 76 ALA A C 1
ATOM 580 O O . ALA A 1 76 ? 9.298 -6.069 -12.713 1.00 90.00 76 ALA A O 1
ATOM 581 N N . ILE A 1 77 ? 7.315 -5.108 -12.271 1.00 89.25 77 ILE A N 1
ATOM 582 C CA . ILE A 1 77 ? 6.659 -5.484 -13.536 1.00 89.25 77 ILE A CA 1
ATOM 583 C C . ILE A 1 77 ? 7.289 -4.767 -14.736 1.00 89.25 77 ILE A C 1
ATOM 585 O O . ILE A 1 77 ? 7.382 -5.338 -15.813 1.00 89.25 77 ILE A O 1
ATOM 589 N N . LEU A 1 78 ? 7.694 -3.507 -14.572 1.00 86.31 78 LEU A N 1
ATOM 590 C CA . LEU A 1 78 ? 8.315 -2.732 -15.650 1.00 86.31 78 LEU A CA 1
ATOM 591 C C . LEU A 1 78 ? 9.768 -3.142 -15.912 1.00 86.31 78 LEU A C 1
ATOM 593 O O . LEU A 1 78 ? 10.243 -2.972 -17.029 1.00 86.31 78 LEU A O 1
ATOM 597 N N . GLY A 1 79 ? 10.467 -3.637 -14.888 1.00 80.38 79 GLY A N 1
ATOM 598 C CA . GLY A 1 79 ? 11.857 -4.084 -14.986 1.00 80.38 79 GLY A CA 1
ATOM 599 C C . GLY A 1 79 ? 12.043 -5.497 -15.552 1.00 80.38 79 GLY A C 1
ATOM 600 O O . GLY A 1 79 ? 13.173 -5.849 -15.887 1.00 80.38 79 GLY A O 1
ATOM 601 N N . THR A 1 80 ? 10.976 -6.300 -15.645 1.00 71.31 80 THR A N 1
ATOM 602 C CA . THR A 1 80 ? 10.951 -7.583 -16.379 1.00 71.31 80 THR A CA 1
ATOM 603 C C . THR A 1 80 ? 10.633 -7.372 -17.847 1.00 71.31 80 THR A C 1
ATOM 605 O O . THR A 1 80 ? 11.287 -8.032 -18.680 1.00 71.31 80 THR A O 1
#

Mean predicted aligned error: 4.78 Å

InterPro domains:
  IPR027705 Flotillin family [PTHR13806] (2-79)

pLDDT: mean 90.66, std 8.13, range [47.09, 96.62]